Protein AF-X0TD43-F1 (afdb_monomer)

Nearest PDB structures (foldseek):
  4jw3-assembly2_D  TM=8.168E-01  e=3.750E-01  synthetic construct
  5oqo-assembly1_A  TM=8.609E-01  e=8.858E-01  Saccharomyces cerevisiae S288C
  4wzs-assembly1_C  TM=7.590E-01  e=5.763E-01  Encephalitozoon cuniculi GB-M1
  5oqp-assembly1_A  TM=8.004E-01  e=1.204E+00  Saccharomyces cerevisiae S288C
  5n3u-assembly1_B-2  TM=7.641E-01  e=1.539E+00  Nostoc sp. PCC 7120 = FACHB-418

Radius of gyration: 14.02 Å; Cα contacts (8 Å, |Δi|>4): 73; chains: 1; bounding box: 47×26×23 Å

Sequence (74 aa):
LDFELISAVAQNLNDDHWPARLIALYLLAKNQDRNFDKVLNWTAERDSSGLVRNMAIALGAVPQQPADKPLSGD

Secondary structure (DSSP, 8-state):
--HHHHH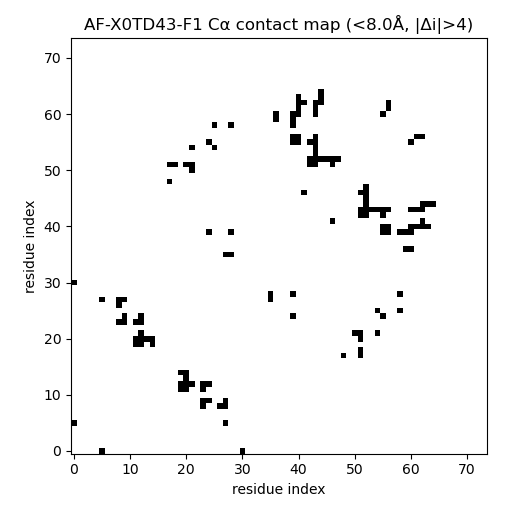HHHHGGG-SSHHHHHHHHHHHHHH--GGGHHHHHHHHHH-SSHHHHHHHHHTT------S-------

Foldseek 3Di:
DDPVVLVVLVVQCPDPDVVSVQVSLVVNLVVDDPVCQVVLQCQLVDPPDPVSNVSSVVSPHPHDDPPDDPPPDD

Solvent-accessible surface area (backbone atoms only — not comparable to full-atom values): 4392 Å² total; per-residue (Å²): 125,58,71,68,58,49,51,60,40,56,60,30,62,72,44,92,51,58,68,53,21,38,52,27,50,52,56,49,59,76,69,46,65,84,86,45,49,66,58,25,21,51,35,38,70,64,49,91,42,68,67,44,15,51,47,20,40,75,74,67,28,72,54,77,70,74,94,79,68,78,80,80,83,128

Organism: NCBI:txid412755

Mean predicted aligned error: 6.78 Å

Structure (mmCIF, N/CA/C/O backbone):
data_AF-X0TD43-F1
#
_entry.id   AF-X0TD43-F1
#
loop_
_atom_site.group_PDB
_atom_site.id
_atom_site.type_symbol
_atom_site.label_atom_id
_atom_site.label_alt_id
_atom_site.label_comp_id
_atom_site.label_asym_id
_atom_site.label_entity_id
_atom_site.label_seq_id
_atom_site.pdbx_PDB_ins_code
_atom_site.Cartn_x
_atom_site.Cartn_y
_atom_site.Cartn_z
_atom_site.occupancy
_atom_site.B_iso_or_equiv
_atom_site.auth_seq_id
_atom_site.auth_comp_id
_atom_site.auth_asym_id
_atom_site.auth_atom_id
_atom_site.pdbx_PDB_model_num
ATOM 1 N N . LEU A 1 1 ? -15.535 1.244 8.180 1.00 67.69 1 LEU A N 1
ATOM 2 C CA . LEU A 1 1 ? -15.516 -0.204 7.867 1.00 67.69 1 LEU A CA 1
ATOM 3 C C . LEU A 1 1 ? -15.558 -0.963 9.184 1.00 67.69 1 LEU A C 1
ATOM 5 O O . LEU A 1 1 ? -14.968 -0.471 10.142 1.00 67.69 1 LEU A O 1
ATOM 9 N N . ASP A 1 2 ? -16.253 -2.094 9.258 1.00 85.00 2 ASP A N 1
ATOM 10 C CA . ASP A 1 2 ? -16.112 -2.986 10.413 1.00 85.00 2 ASP A CA 1
ATOM 11 C C . ASP A 1 2 ? -14.734 -3.680 10.407 1.00 85.00 2 ASP A C 1
ATOM 13 O O . ASP A 1 2 ? -13.974 -3.609 9.435 1.00 85.00 2 ASP A O 1
ATOM 17 N N . PHE A 1 3 ? -14.380 -4.299 11.533 1.00 83.88 3 PHE A N 1
ATOM 18 C CA . PHE A 1 3 ? -13.068 -4.917 11.724 1.00 83.88 3 PHE A CA 1
ATOM 19 C C . PHE A 1 3 ? -12.819 -6.094 10.769 1.00 83.88 3 PHE A C 1
ATOM 21 O O . PHE A 1 3 ? -11.697 -6.272 10.294 1.00 83.88 3 PHE A O 1
ATOM 28 N N . GLU A 1 4 ? -13.855 -6.873 10.463 1.00 87.88 4 GLU A N 1
ATOM 29 C CA . GLU A 1 4 ? -13.762 -8.035 9.579 1.00 87.88 4 GLU A CA 1
ATOM 30 C C . GLU A 1 4 ? -13.451 -7.599 8.143 1.00 87.88 4 GLU A C 1
ATOM 32 O O . GLU A 1 4 ? -12.519 -8.107 7.517 1.00 87.88 4 GLU A O 1
ATOM 37 N N . LEU A 1 5 ? -14.137 -6.562 7.665 1.00 86.56 5 LEU A N 1
ATOM 38 C CA . LEU A 1 5 ? -13.907 -5.967 6.360 1.00 86.56 5 LEU A CA 1
ATOM 39 C C . LEU A 1 5 ? -12.531 -5.296 6.266 1.00 86.56 5 LEU A C 1
ATOM 41 O O . LEU A 1 5 ? -11.851 -5.448 5.253 1.00 86.56 5 LEU A O 1
ATOM 45 N N . ILE A 1 6 ? -12.073 -4.598 7.313 1.00 88.88 6 ILE A N 1
ATOM 46 C CA . ILE A 1 6 ? -10.702 -4.052 7.355 1.00 88.88 6 ILE A CA 1
ATOM 47 C C . ILE A 1 6 ? -9.674 -5.179 7.235 1.00 88.88 6 ILE A C 1
ATOM 49 O O . ILE A 1 6 ? -8.717 -5.051 6.473 1.00 88.88 6 ILE A O 1
ATOM 53 N N . SER A 1 7 ? -9.874 -6.279 7.964 1.00 89.12 7 SER A N 1
ATOM 54 C CA . SER A 1 7 ? -8.970 -7.428 7.932 1.00 89.12 7 SER A CA 1
ATOM 55 C C . SER A 1 7 ? -8.923 -8.072 6.543 1.00 89.12 7 SER A C 1
ATOM 57 O O . SER A 1 7 ? -7.836 -8.291 6.008 1.00 89.12 7 SER A O 1
ATOM 59 N N . ALA A 1 8 ? -10.083 -8.286 5.914 1.00 91.81 8 ALA A N 1
ATOM 60 C CA . ALA A 1 8 ? -10.172 -8.834 4.562 1.00 91.81 8 ALA A CA 1
ATOM 61 C C . ALA A 1 8 ? -9.487 -7.928 3.523 1.00 91.81 8 ALA A C 1
ATOM 63 O O . ALA A 1 8 ? -8.726 -8.401 2.678 1.00 91.81 8 ALA A O 1
ATOM 64 N N . VAL A 1 9 ? -9.685 -6.607 3.603 1.00 93.56 9 VAL A N 1
ATOM 65 C CA . VAL A 1 9 ? -9.013 -5.657 2.702 1.00 93.56 9 VAL A CA 1
ATOM 66 C C . VAL A 1 9 ? -7.501 -5.630 2.956 1.00 93.56 9 VAL A C 1
ATOM 68 O O . VAL A 1 9 ? -6.731 -5.594 2.001 1.00 93.56 9 VAL A O 1
ATOM 71 N N . ALA A 1 10 ? -7.045 -5.713 4.208 1.00 93.12 10 ALA A N 1
ATOM 72 C CA . ALA A 1 10 ? -5.617 -5.729 4.538 1.00 93.12 10 ALA A CA 1
ATOM 73 C C . ALA A 1 10 ? -4.866 -6.927 3.940 1.00 93.12 10 ALA A C 1
ATOM 75 O O . ALA A 1 10 ? -3.712 -6.776 3.543 1.00 93.12 10 ALA A O 1
ATOM 76 N N . GLN A 1 11 ? -5.511 -8.088 3.801 1.00 95.56 11 GLN A N 1
ATOM 77 C CA . GLN A 1 11 ? -4.907 -9.253 3.138 1.00 95.56 11 GLN A CA 1
ATOM 78 C C . GLN A 1 11 ? -4.544 -8.966 1.672 1.00 95.56 11 GLN A C 1
ATOM 80 O O . GLN A 1 11 ? -3.531 -9.457 1.178 1.00 95.56 11 GLN A O 1
ATOM 85 N N . ASN A 1 12 ? -5.312 -8.101 1.003 1.00 97.00 12 ASN A N 1
ATOM 86 C CA . ASN A 1 12 ? -5.086 -7.730 -0.393 1.00 97.00 12 ASN A CA 1
ATOM 87 C C . ASN A 1 12 ? -3.868 -6.811 -0.590 1.00 97.00 12 ASN A C 1
ATOM 89 O O . ASN A 1 12 ? -3.468 -6.586 -1.728 1.00 97.00 12 ASN A O 1
ATOM 93 N N . LEU A 1 13 ? -3.234 -6.304 0.477 1.00 96.44 13 LEU A N 1
ATOM 94 C CA . LEU A 1 13 ? -1.964 -5.572 0.370 1.00 96.44 13 LEU A CA 1
ATOM 95 C C . LEU A 1 13 ? -0.794 -6.461 -0.083 1.00 96.44 13 LEU A C 1
ATOM 97 O O . LEU A 1 13 ? 0.226 -5.929 -0.501 1.00 96.44 13 LEU A O 1
ATOM 101 N N . ASN A 1 14 ? -0.940 -7.788 -0.024 1.00 95.56 14 ASN A N 1
ATOM 102 C CA . ASN A 1 14 ? 0.073 -8.756 -0.458 1.00 95.56 14 ASN A CA 1
ATOM 103 C C . ASN A 1 14 ? -0.348 -9.550 -1.708 1.00 95.56 14 ASN A C 1
ATOM 105 O O . ASN A 1 14 ? 0.282 -10.554 -2.020 1.00 95.56 14 ASN A O 1
ATOM 109 N N . ASP A 1 15 ? -1.409 -9.136 -2.407 1.00 97.88 15 ASP A N 1
ATOM 110 C CA . ASP A 1 15 ? -1.859 -9.819 -3.625 1.00 97.88 15 ASP A CA 1
ATOM 111 C C . ASP A 1 15 ? -0.819 -9.687 -4.752 1.00 97.88 15 ASP A C 1
ATOM 113 O O . ASP A 1 15 ? -0.193 -8.633 -4.912 1.00 97.88 15 ASP A O 1
ATOM 117 N N . ASP A 1 16 ? -0.658 -10.728 -5.569 1.00 97.62 16 ASP A N 1
ATOM 118 C CA . ASP A 1 16 ? 0.267 -10.723 -6.709 1.00 97.62 16 ASP A CA 1
ATOM 119 C C . ASP A 1 16 ? -0.107 -9.652 -7.752 1.00 97.62 16 ASP A C 1
ATOM 121 O O . ASP A 1 16 ? 0.758 -9.052 -8.406 1.00 97.62 16 ASP A O 1
ATOM 125 N N . HIS A 1 17 ? -1.395 -9.330 -7.869 1.00 98.31 17 HIS A N 1
ATOM 126 C CA . HIS A 1 17 ? -1.916 -8.337 -8.793 1.00 98.31 17 HIS A CA 1
ATOM 127 C C . HIS A 1 17 ? -1.842 -6.940 -8.178 1.00 98.31 17 HIS A C 1
ATOM 129 O O . HIS A 1 17 ? -2.602 -6.563 -7.284 1.00 98.31 17 HIS A O 1
ATOM 135 N N . TRP A 1 18 ? -0.970 -6.101 -8.737 1.00 97.94 18 TRP A N 1
ATOM 136 C CA . TRP A 1 18 ? -0.802 -4.724 -8.268 1.00 97.94 18 TRP A CA 1
ATOM 137 C C . TRP A 1 18 ? -2.095 -3.878 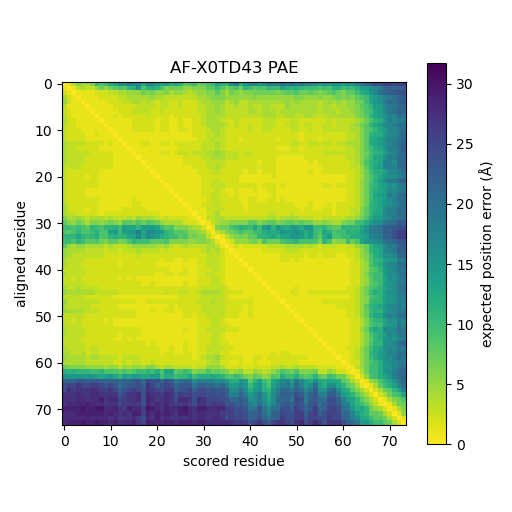-8.226 1.00 97.94 18 TRP A C 1
ATOM 139 O O . TRP A 1 18 ? -2.179 -3.030 -7.334 1.00 97.94 18 TRP A O 1
ATOM 149 N N . PRO A 1 19 ? -3.117 -4.059 -9.098 1.00 98.25 19 PRO A N 1
ATOM 150 C CA . PRO A 1 19 ? -4.356 -3.291 -8.980 1.00 98.25 19 PRO A CA 1
ATOM 151 C C . PRO A 1 19 ? -5.122 -3.604 -7.690 1.00 98.25 19 PRO A C 1
ATOM 153 O O . PRO A 1 19 ? -5.684 -2.690 -7.089 1.00 98.25 19 PRO A O 1
ATOM 156 N N . ALA A 1 20 ? -5.108 -4.861 -7.230 1.00 98.19 20 ALA A N 1
ATOM 157 C CA . ALA A 1 20 ? -5.743 -5.251 -5.972 1.00 98.19 20 ALA A CA 1
ATOM 158 C C . ALA A 1 20 ? -5.056 -4.566 -4.783 1.00 98.19 20 ALA A C 1
ATOM 160 O O . ALA A 1 20 ? -5.729 -3.930 -3.970 1.00 98.19 20 ALA A O 1
ATOM 161 N N . ARG A 1 21 ? -3.714 -4.571 -4.755 1.00 98.50 21 ARG A N 1
ATOM 162 C CA . ARG A 1 21 ? -2.929 -3.851 -3.738 1.00 98.50 21 ARG A CA 1
ATOM 163 C C . ARG A 1 21 ? -3.213 -2.350 -3.735 1.00 98.50 21 ARG A C 1
ATOM 165 O O . ARG A 1 21 ? -3.375 -1.757 -2.672 1.00 98.50 21 ARG A O 1
ATOM 172 N N . LEU A 1 22 ? -3.321 -1.734 -4.917 1.00 98.44 22 LEU A N 1
ATOM 173 C CA . LEU A 1 22 ? -3.619 -0.306 -5.056 1.00 98.44 22 LEU A CA 1
ATOM 174 C C . LEU A 1 22 ? -4.976 0.057 -4.442 1.00 98.44 22 LEU A C 1
ATOM 176 O O . LEU A 1 22 ? -5.075 1.022 -3.682 1.00 98.44 22 LEU A O 1
ATOM 1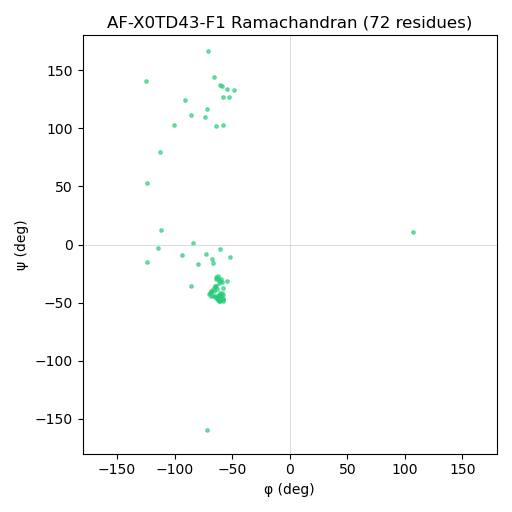80 N N . ILE A 1 23 ? -6.019 -0.710 -4.767 1.00 97.75 23 ILE A N 1
ATOM 181 C CA . ILE A 1 23 ? -7.367 -0.466 -4.244 1.00 97.75 23 ILE A CA 1
ATOM 182 C C . ILE A 1 23 ? -7.423 -0.751 -2.743 1.00 97.75 23 ILE A C 1
ATOM 184 O O . ILE A 1 23 ? -8.000 0.045 -2.002 1.00 97.75 23 ILE A O 1
ATOM 188 N N . ALA A 1 24 ? -6.772 -1.816 -2.273 1.00 96.88 24 ALA A N 1
ATOM 189 C CA . ALA A 1 24 ? -6.671 -2.116 -0.850 1.00 96.88 24 ALA A CA 1
ATOM 190 C C . ALA A 1 24 ? -6.010 -0.970 -0.070 1.00 96.88 24 ALA A C 1
ATOM 192 O O . ALA A 1 24 ? -6.553 -0.512 0.936 1.00 96.88 24 ALA A O 1
ATOM 193 N N . LEU A 1 25 ? -4.892 -0.442 -0.576 1.00 96.88 25 LEU A N 1
ATOM 194 C CA . LEU A 1 25 ? -4.187 0.687 0.026 1.00 96.88 25 LEU A CA 1
ATOM 195 C C . LEU A 1 25 ? -5.070 1.938 0.100 1.00 96.88 25 LEU A C 1
ATOM 197 O O . LEU A 1 25 ? -5.144 2.576 1.148 1.00 96.88 25 LEU A O 1
ATOM 201 N N . TYR A 1 26 ? -5.773 2.266 -0.989 1.00 95.69 26 TYR A N 1
ATOM 202 C CA . TYR A 1 26 ? -6.694 3.402 -1.032 1.00 95.69 26 TYR A CA 1
ATOM 203 C C . TYR A 1 26 ? -7.834 3.258 -0.017 1.00 95.69 26 TYR A C 1
ATOM 205 O O . TYR A 1 26 ? -8.111 4.187 0.745 1.00 95.69 26 TYR A O 1
ATOM 213 N N . LEU A 1 27 ? -8.483 2.090 0.015 1.00 94.38 27 LEU A N 1
ATOM 214 C CA . LEU A 1 27 ? -9.600 1.824 0.918 1.00 94.38 27 LEU A CA 1
ATOM 215 C C . LEU A 1 27 ? -9.163 1.917 2.381 1.00 94.38 27 LEU A C 1
ATOM 217 O O . LEU A 1 27 ? -9.849 2.552 3.179 1.00 94.38 27 LEU A O 1
ATOM 221 N N . LEU A 1 28 ? -8.018 1.340 2.738 1.00 93.38 28 LEU A N 1
ATOM 222 C CA . LEU A 1 28 ? -7.516 1.379 4.110 1.00 93.38 28 LEU A CA 1
ATOM 223 C C . LEU A 1 28 ? -7.092 2.792 4.523 1.00 93.38 28 LEU A C 1
ATOM 225 O O . LEU A 1 28 ? -7.498 3.250 5.589 1.00 93.38 28 LEU A O 1
ATOM 229 N N . ALA A 1 29 ? -6.381 3.521 3.659 1.00 92.50 29 ALA A N 1
ATOM 230 C CA . ALA A 1 29 ? -5.937 4.887 3.942 1.00 92.50 29 ALA A CA 1
ATOM 231 C C . ALA A 1 29 ? -7.095 5.884 4.110 1.00 92.50 29 ALA A C 1
ATOM 233 O O . ALA A 1 29 ? -6.971 6.861 4.840 1.00 92.50 29 ALA A O 1
ATOM 234 N N . LYS A 1 30 ? -8.236 5.660 3.446 1.00 88.12 30 LYS A N 1
ATOM 235 C CA . LYS A 1 30 ? -9.428 6.510 3.604 1.00 88.12 30 LYS A CA 1
ATOM 236 C C . LYS A 1 30 ? -10.248 6.207 4.856 1.00 88.12 30 LYS A C 1
ATOM 238 O O . LYS A 1 30 ? -11.087 7.022 5.222 1.00 88.12 30 LYS A O 1
ATOM 243 N N . ASN A 1 31 ? -10.040 5.048 5.478 1.00 81.81 31 ASN A N 1
ATOM 244 C CA . ASN A 1 31 ? -10.856 4.566 6.593 1.00 81.81 31 ASN A CA 1
ATOM 245 C C . ASN A 1 31 ? -10.093 4.473 7.921 1.00 81.81 31 ASN A C 1
ATOM 247 O O . ASN A 1 31 ? -10.699 4.111 8.928 1.00 81.81 31 ASN A O 1
ATOM 251 N N . GLN A 1 32 ? -8.792 4.768 7.934 1.00 71.06 32 GLN A N 1
ATOM 252 C CA . GLN A 1 32 ? -7.961 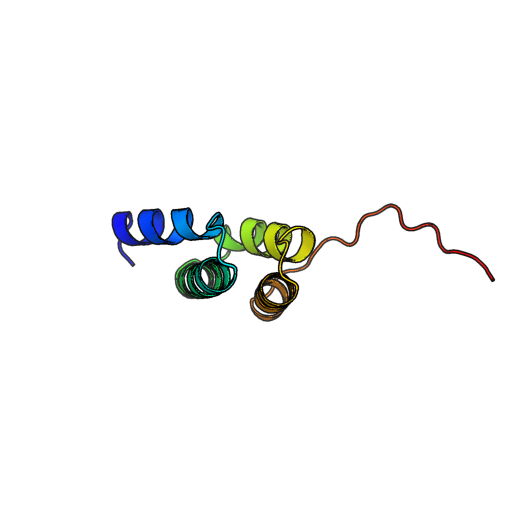4.748 9.134 1.00 71.06 32 GLN A CA 1
ATOM 253 C C . GLN A 1 32 ? -7.255 6.093 9.325 1.00 71.06 32 GLN A C 1
ATOM 255 O O . GLN A 1 32 ? -6.784 6.691 8.362 1.00 71.06 32 GLN A O 1
ATOM 260 N N . ASP A 1 33 ? -7.171 6.546 10.578 1.00 70.88 33 ASP A N 1
ATOM 261 C CA . ASP A 1 33 ? -6.375 7.712 10.972 1.00 70.88 33 ASP A CA 1
ATOM 262 C C . ASP A 1 33 ? -4.857 7.393 10.916 1.00 70.88 33 ASP A C 1
ATOM 264 O O . ASP A 1 33 ? -4.420 6.423 10.295 1.00 70.88 33 ASP A O 1
ATOM 268 N N . ARG A 1 34 ? -4.026 8.171 11.626 1.00 66.62 34 ARG A N 1
ATOM 269 C CA . ARG A 1 34 ? -2.542 8.118 11.634 1.00 66.62 34 ARG A CA 1
ATOM 270 C C . ARG A 1 34 ? -1.896 6.743 11.889 1.00 66.62 34 ARG A C 1
ATOM 272 O O . ARG A 1 34 ? -0.690 6.583 11.721 1.00 66.62 34 ARG A O 1
ATOM 279 N N . ASN A 1 35 ? -2.660 5.729 12.295 1.00 76.12 35 ASN A N 1
ATOM 280 C CA . ASN A 1 35 ? -2.156 4.363 12.464 1.00 76.12 35 ASN A CA 1
ATOM 281 C C . ASN A 1 35 ? -1.754 3.693 11.136 1.00 76.12 35 ASN A C 1
ATOM 283 O O . ASN A 1 35 ? -1.066 2.672 11.166 1.00 76.12 35 ASN A O 1
ATOM 287 N N . PHE A 1 36 ? -2.129 4.267 9.988 1.00 89.19 36 PHE A N 1
ATOM 288 C CA . PHE A 1 36 ? -1.812 3.716 8.670 1.00 89.19 36 PHE A CA 1
ATOM 289 C C . PHE A 1 36 ? -0.524 4.280 8.036 1.00 89.19 36 PHE A C 1
ATOM 291 O O . PHE A 1 36 ? -0.016 3.718 7.064 1.00 89.19 36 PHE A O 1
ATOM 298 N N . ASP A 1 37 ? 0.073 5.322 8.624 1.00 91.25 37 ASP A N 1
ATOM 299 C CA . ASP A 1 37 ? 1.237 6.030 8.068 1.00 91.25 37 ASP A CA 1
ATOM 300 C C . ASP A 1 37 ? 2.442 5.102 7.845 1.00 91.25 37 ASP A C 1
ATOM 302 O O . ASP A 1 37 ? 3.143 5.194 6.839 1.00 91.25 37 ASP A O 1
ATOM 306 N N . LYS A 1 38 ? 2.666 4.143 8.754 1.00 91.12 38 LYS A N 1
ATOM 307 C CA . LYS A 1 38 ? 3.756 3.161 8.616 1.00 91.12 38 LYS A CA 1
ATOM 308 C C . LYS A 1 38 ? 3.578 2.268 7.389 1.00 91.12 38 LYS A C 1
ATOM 310 O O . LYS A 1 38 ? 4.563 1.949 6.728 1.00 91.12 38 LYS A O 1
ATOM 315 N N . VAL A 1 39 ? 2.340 1.873 7.091 1.00 93.25 39 VAL A N 1
ATOM 316 C CA . VAL A 1 39 ? 2.019 1.046 5.920 1.00 93.25 39 VAL A CA 1
ATOM 317 C C . VAL A 1 39 ? 2.199 1.866 4.649 1.00 93.25 39 VAL A C 1
ATOM 319 O O . VAL A 1 39 ? 2.819 1.380 3.706 1.00 93.25 39 VAL A O 1
ATOM 322 N N . LEU A 1 40 ? 1.743 3.122 4.640 1.00 95.38 40 LEU A N 1
ATOM 323 C CA . LEU A 1 40 ? 1.955 4.043 3.522 1.00 95.38 40 LEU A CA 1
ATOM 324 C C . LEU A 1 40 ? 3.449 4.244 3.235 1.00 95.38 40 LEU A C 1
ATOM 326 O O . LEU A 1 40 ? 3.880 4.059 2.099 1.00 95.38 40 LEU A O 1
ATOM 330 N N . ASN A 1 41 ? 4.256 4.528 4.258 1.00 94.94 41 ASN A N 1
ATOM 331 C CA . ASN A 1 41 ? 5.699 4.731 4.097 1.00 94.94 41 ASN A CA 1
ATOM 332 C C . ASN A 1 41 ? 6.398 3.470 3.577 1.00 94.94 41 ASN A C 1
ATOM 334 O O . ASN A 1 41 ? 7.140 3.531 2.599 1.00 94.94 41 ASN A O 1
ATOM 338 N N . TRP A 1 42 ? 6.109 2.308 4.170 1.00 94.88 42 TRP A N 1
ATOM 339 C CA . TRP A 1 42 ? 6.684 1.042 3.717 1.00 94.88 42 TRP A CA 1
ATOM 340 C C . TRP A 1 42 ? 6.299 0.731 2.264 1.00 94.88 42 TRP A C 1
ATOM 342 O O . TRP A 1 42 ? 7.153 0.332 1.471 1.00 94.88 42 TRP A O 1
ATOM 352 N N . THR A 1 43 ? 5.037 0.972 1.900 1.00 96.56 43 THR A N 1
ATOM 353 C CA . THR A 1 43 ? 4.515 0.739 0.547 1.00 96.56 43 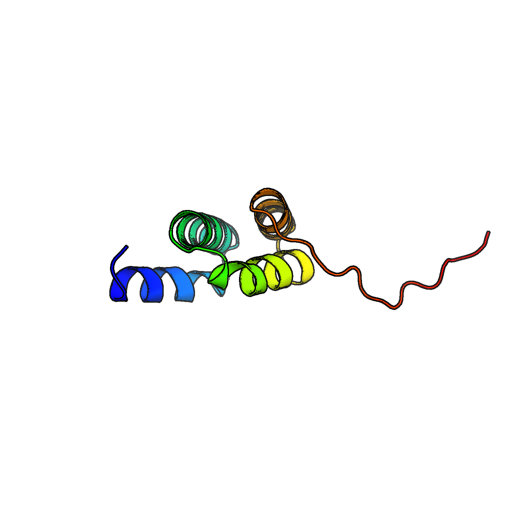THR A CA 1
ATOM 354 C C . THR A 1 43 ? 5.189 1.654 -0.468 1.00 96.56 43 THR A C 1
ATOM 356 O O . THR A 1 43 ? 5.615 1.179 -1.518 1.00 96.56 43 THR A O 1
ATOM 359 N N . ALA A 1 44 ? 5.351 2.941 -0.143 1.00 97.06 44 ALA A N 1
ATOM 360 C CA . ALA A 1 44 ? 6.043 3.914 -0.986 1.00 97.06 44 ALA A CA 1
ATOM 361 C C . ALA A 1 44 ? 7.500 3.517 -1.276 1.00 97.06 44 ALA A C 1
ATOM 363 O O . ALA A 1 44 ? 8.009 3.800 -2.359 1.00 97.06 44 ALA A O 1
ATOM 364 N N . GLU A 1 45 ? 8.161 2.840 -0.335 1.00 95.62 45 GLU A N 1
ATOM 365 C CA . GLU A 1 45 ? 9.554 2.407 -0.469 1.00 95.62 45 GLU A CA 1
ATOM 366 C C . GLU A 1 45 ? 9.708 1.059 -1.189 1.00 95.62 45 GLU A C 1
ATOM 368 O O . GLU A 1 45 ? 10.696 0.860 -1.897 1.00 95.62 45 GLU A O 1
ATOM 373 N N . ARG A 1 46 ? 8.776 0.114 -0.993 1.00 95.38 46 ARG A N 1
ATOM 374 C CA . ARG A 1 46 ? 9.021 -1.313 -1.290 1.00 95.38 46 ARG A CA 1
ATOM 375 C C . ARG A 1 46 ? 8.048 -1.984 -2.242 1.00 95.38 46 ARG A C 1
ATOM 377 O O . ARG A 1 46 ? 8.384 -3.065 -2.723 1.00 95.38 46 ARG A O 1
ATOM 384 N N . ASP A 1 47 ? 6.881 -1.406 -2.536 1.00 97.69 47 ASP A N 1
ATOM 385 C CA . ASP A 1 47 ? 5.957 -2.080 -3.455 1.00 97.69 47 ASP A CA 1
ATOM 386 C C . ASP A 1 47 ? 6.614 -2.272 -4.830 1.00 97.69 47 ASP A C 1
ATOM 388 O O . ASP A 1 47 ? 7.270 -1.369 -5.358 1.00 97.69 47 ASP A O 1
ATOM 392 N N . SER A 1 48 ? 6.443 -3.452 -5.427 1.00 97.38 48 SER A N 1
ATOM 393 C CA . SER A 1 48 ? 7.027 -3.784 -6.729 1.00 97.38 48 SER A CA 1
ATOM 394 C C . SER A 1 48 ? 6.474 -2.915 -7.866 1.00 97.38 48 SER A C 1
ATOM 396 O O . SER A 1 48 ? 7.186 -2.614 -8.826 1.00 97.38 48 SER A O 1
ATOM 398 N N . SER A 1 49 ? 5.238 -2.430 -7.743 1.00 98.25 49 SER A N 1
ATOM 399 C CA . SER A 1 49 ? 4.583 -1.563 -8.718 1.00 98.25 49 SER A CA 1
ATOM 400 C C . SER A 1 49 ? 4.825 -0.086 -8.421 1.00 98.25 49 SER A C 1
ATOM 402 O O . SER A 1 49 ? 4.457 0.435 -7.369 1.00 98.25 49 SER A O 1
ATOM 404 N N . GLY A 1 50 ? 5.362 0.638 -9.408 1.00 97.56 50 GLY A N 1
ATOM 405 C CA . GLY A 1 50 ? 5.537 2.091 -9.311 1.00 97.56 50 GLY A CA 1
ATOM 406 C C . GLY A 1 50 ? 4.231 2.857 -9.110 1.00 97.56 50 GLY A C 1
ATOM 407 O O . GLY A 1 50 ? 4.227 3.881 -8.435 1.00 97.56 50 GLY A O 1
ATOM 408 N N . LEU A 1 51 ? 3.112 2.341 -9.627 1.00 98.06 51 LEU A N 1
ATOM 409 C CA . LEU A 1 51 ? 1.798 2.959 -9.443 1.00 98.06 51 LEU A CA 1
ATOM 410 C C . LEU A 1 51 ? 1.327 2.869 -7.989 1.00 98.06 51 LEU A C 1
ATOM 412 O O . LEU A 1 51 ? 0.792 3.839 -7.460 1.00 98.06 51 LEU A O 1
ATOM 416 N N . VAL A 1 52 ? 1.569 1.734 -7.329 1.00 98.31 52 VAL A N 1
ATOM 417 C CA . VAL A 1 52 ? 1.217 1.549 -5.916 1.00 98.31 52 VAL A CA 1
ATOM 418 C C . VAL A 1 52 ? 2.110 2.419 -5.028 1.00 98.31 52 VAL A C 1
ATOM 420 O O . VAL A 1 52 ? 1.601 3.103 -4.140 1.00 98.31 52 VAL A O 1
ATOM 423 N N . ARG A 1 53 ? 3.418 2.499 -5.323 1.00 98.12 53 ARG A N 1
ATOM 424 C CA . ARG A 1 53 ? 4.336 3.415 -4.619 1.00 98.12 53 ARG A CA 1
ATOM 425 C C . ARG A 1 53 ? 3.895 4.877 -4.737 1.00 98.12 53 ARG A C 1
ATOM 427 O O . ARG A 1 53 ? 3.812 5.581 -3.735 1.00 98.12 53 ARG A O 1
ATOM 434 N N . ASN A 1 54 ? 3.550 5.324 -5.947 1.00 97.81 54 ASN A N 1
ATOM 435 C CA . ASN A 1 54 ? 3.079 6.691 -6.186 1.00 97.81 54 ASN A CA 1
ATOM 436 C C . ASN A 1 54 ? 1.745 6.979 -5.484 1.0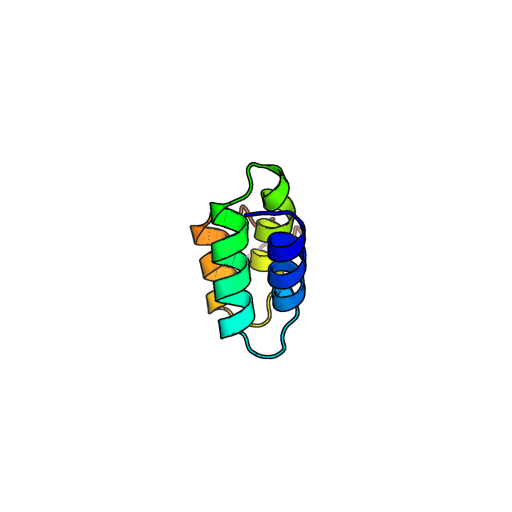0 97.81 54 ASN A C 1
ATOM 438 O O . ASN A 1 54 ? 1.556 8.078 -4.966 1.00 97.81 54 ASN A O 1
ATOM 442 N N . MET A 1 55 ? 0.837 5.998 -5.428 1.00 97.69 55 MET A N 1
ATOM 443 C CA . MET A 1 55 ? -0.409 6.119 -4.668 1.00 97.69 55 MET A CA 1
ATOM 444 C C . MET A 1 55 ? -0.131 6.318 -3.176 1.00 97.69 55 MET A C 1
ATOM 446 O O . MET A 1 55 ? -0.722 7.201 -2.564 1.00 97.69 55 MET A O 1
ATOM 450 N N . ALA A 1 56 ? 0.796 5.553 -2.595 1.00 96.88 56 ALA A N 1
ATOM 451 C CA . ALA A 1 56 ? 1.172 5.715 -1.194 1.00 96.88 56 ALA A CA 1
ATOM 452 C C . ALA A 1 56 ? 1.669 7.144 -0.894 1.00 96.88 56 ALA A C 1
ATOM 454 O O . ALA A 1 56 ? 1.224 7.758 0.074 1.00 96.88 56 ALA A O 1
ATOM 455 N N . ILE A 1 57 ? 2.510 7.710 -1.769 1.00 96.56 57 ILE A N 1
ATOM 456 C CA . ILE A 1 57 ? 2.985 9.104 -1.672 1.00 96.56 57 ILE A CA 1
ATOM 457 C C . ILE A 1 57 ? 1.818 10.094 -1.779 1.00 96.56 57 ILE A C 1
ATOM 459 O O . ILE A 1 57 ? 1.696 10.993 -0.950 1.00 96.56 57 ILE A O 1
ATOM 463 N N . ALA A 1 58 ? 0.919 9.910 -2.750 1.00 96.12 58 ALA A N 1
ATOM 464 C CA . ALA A 1 58 ? -0.261 10.763 -2.917 1.00 96.12 58 ALA A CA 1
ATOM 465 C C . ALA A 1 58 ? -1.219 10.712 -1.710 1.00 96.12 58 ALA A C 1
ATOM 467 O O . ALA A 1 58 ? -1.935 11.676 -1.444 1.00 96.12 58 ALA A O 1
ATOM 468 N N . LEU A 1 59 ? -1.222 9.598 -0.974 1.00 94.25 59 LEU A N 1
ATOM 469 C CA . LEU A 1 59 ? -1.987 9.404 0.258 1.00 94.25 59 LEU A CA 1
ATOM 470 C C . LEU A 1 59 ? -1.276 9.942 1.512 1.00 94.25 59 LEU A C 1
ATOM 472 O O . LEU A 1 59 ? -1.841 9.855 2.598 1.00 94.25 59 LEU A O 1
ATOM 476 N N . GLY A 1 60 ? -0.085 10.532 1.371 1.00 93.50 60 GLY A N 1
ATOM 477 C CA . GLY A 1 60 ? 0.638 11.196 2.457 1.00 93.50 60 GLY A CA 1
ATOM 478 C C . GLY A 1 60 ? 1.861 10.442 2.973 1.00 93.50 60 GLY A C 1
ATOM 479 O O . GLY A 1 60 ? 2.409 10.840 4.000 1.00 93.50 60 GLY A O 1
ATOM 480 N N . ALA A 1 61 ? 2.311 9.381 2.291 1.00 94.56 61 ALA A N 1
ATOM 481 C CA . ALA A 1 61 ? 3.566 8.733 2.654 1.00 94.56 61 ALA A CA 1
ATOM 482 C C . ALA A 1 61 ? 4.733 9.726 2.573 1.00 94.56 61 ALA A C 1
ATOM 484 O O . ALA A 1 61 ? 4.892 10.454 1.591 1.00 94.56 61 ALA A O 1
ATOM 485 N N . VAL A 1 62 ? 5.594 9.677 3.582 1.00 92.94 62 VAL A N 1
ATOM 486 C CA . VAL A 1 62 ? 6.897 10.339 3.603 1.00 92.94 62 VAL A CA 1
ATOM 487 C C . VAL A 1 62 ? 7.942 9.222 3.583 1.00 92.94 62 VAL A C 1
ATOM 489 O O . VAL A 1 6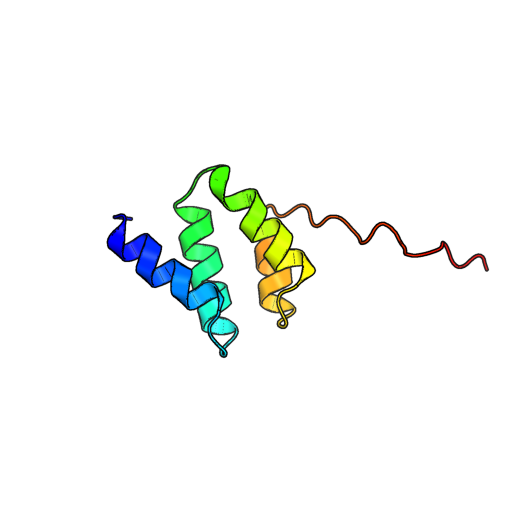2 ? 8.430 8.832 4.647 1.00 92.94 62 VAL A O 1
ATOM 492 N N . PRO A 1 63 ? 8.224 8.627 2.403 1.00 79.50 63 PRO A N 1
ATOM 493 C CA . PRO A 1 63 ? 9.219 7.571 2.294 1.00 79.50 63 PRO A CA 1
ATOM 494 C C . PRO A 1 63 ? 10.554 8.116 2.785 1.00 79.50 63 PRO A C 1
ATOM 496 O O . PRO A 1 63 ? 11.008 9.174 2.336 1.00 79.50 63 PRO A O 1
ATOM 499 N N . GLN A 1 64 ? 11.180 7.411 3.720 1.00 75.19 64 GLN A N 1
ATOM 500 C CA . GLN A 1 64 ? 12.539 7.748 4.088 1.00 75.19 64 GLN A CA 1
ATOM 501 C C . GLN A 1 64 ? 13.416 7.282 2.936 1.00 75.19 64 GLN A C 1
ATOM 503 O O . GLN A 1 64 ? 13.556 6.091 2.660 1.00 75.19 64 GLN A O 1
ATOM 508 N N . GLN A 1 65 ? 13.956 8.250 2.201 1.00 58.19 65 GLN A N 1
ATOM 509 C CA . GLN A 1 65 ? 14.990 8.000 1.211 1.00 58.19 65 GLN A CA 1
ATOM 510 C C . GLN A 1 65 ? 16.062 7.120 1.881 1.00 58.19 65 GLN A C 1
ATOM 512 O O . GLN A 1 65 ? 16.431 7.426 3.020 1.00 58.19 65 GLN A O 1
ATOM 517 N N . PRO A 1 66 ? 16.540 6.026 1.254 1.00 54.97 66 PRO A N 1
ATOM 518 C CA . PRO A 1 66 ? 17.582 5.214 1.866 1.00 54.97 66 PRO A CA 1
ATOM 519 C C . PRO A 1 66 ? 18.741 6.134 2.253 1.00 54.97 66 PRO A C 1
ATOM 521 O O . PRO A 1 66 ? 19.216 6.895 1.408 1.00 54.97 66 PRO A O 1
ATOM 524 N N . ALA A 1 67 ? 19.173 6.074 3.514 1.00 51.88 67 ALA A N 1
ATOM 525 C CA . ALA A 1 67 ? 20.228 6.924 4.069 1.00 51.88 67 ALA A CA 1
ATOM 526 C C . ALA A 1 67 ? 21.595 6.768 3.363 1.00 51.88 67 ALA A C 1
ATOM 528 O O . ALA A 1 67 ? 22.515 7.527 3.646 1.00 51.88 67 ALA A O 1
ATOM 529 N N . ASP A 1 68 ? 21.711 5.850 2.399 1.00 51.59 68 ASP A N 1
ATOM 530 C CA . ASP A 1 68 ? 22.966 5.440 1.775 1.00 51.59 68 ASP A CA 1
ATOM 531 C C . ASP A 1 68 ? 22.950 5.595 0.246 1.00 51.59 68 ASP A C 1
ATOM 533 O O . ASP A 1 68 ? 23.265 4.663 -0.494 1.00 51.59 68 ASP A O 1
ATOM 537 N N . LYS A 1 69 ? 22.601 6.778 -0.272 1.00 46.19 69 LYS A N 1
ATOM 538 C CA . LYS A 1 69 ? 23.084 7.161 -1.607 1.00 46.19 69 LYS A CA 1
ATOM 539 C C . LYS A 1 69 ? 24.259 8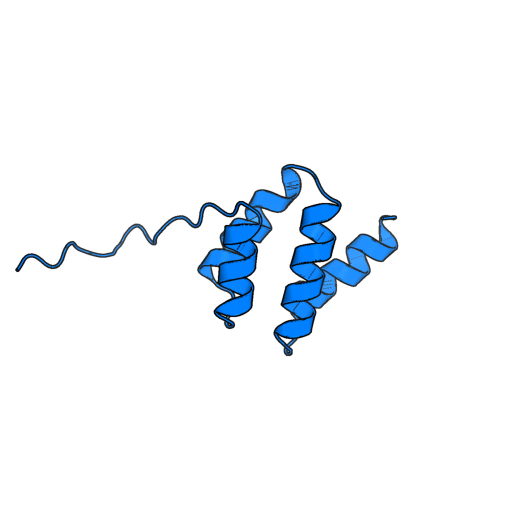.117 -1.408 1.00 46.19 69 LYS A C 1
ATOM 541 O O . LYS A 1 69 ? 24.011 9.277 -1.077 1.00 46.19 69 LYS A O 1
ATOM 546 N N . PRO A 1 70 ? 25.523 7.670 -1.572 1.00 48.41 70 PRO A N 1
ATOM 547 C CA . PRO A 1 70 ? 26.642 8.597 -1.588 1.00 48.41 70 PRO A CA 1
ATOM 548 C C . PRO A 1 70 ? 26.347 9.645 -2.656 1.00 48.41 70 PRO A C 1
ATOM 550 O O . PRO A 1 70 ? 25.911 9.303 -3.760 1.00 48.41 70 PRO A O 1
ATOM 553 N N . LEU A 1 71 ? 26.549 10.915 -2.314 1.00 56.53 71 LEU A N 1
ATOM 554 C CA . LEU A 1 71 ? 26.604 11.982 -3.300 1.00 56.53 71 LEU A CA 1
ATOM 555 C C . LEU A 1 71 ? 27.737 11.608 -4.257 1.00 56.53 71 LEU A C 1
ATOM 557 O O . LEU A 1 71 ? 28.907 11.705 -3.894 1.00 56.53 71 LEU A O 1
ATOM 561 N N . SER A 1 72 ? 27.389 11.096 -5.439 1.00 61.25 72 SER A N 1
ATOM 562 C CA . SER A 1 72 ? 28.348 10.978 -6.529 1.00 61.25 72 SER A CA 1
ATOM 563 C C . SER A 1 72 ? 28.731 12.412 -6.867 1.00 61.25 72 SER A C 1
ATOM 565 O O . SER A 1 72 ? 27.915 13.160 -7.403 1.00 61.25 72 SER A O 1
ATOM 567 N N . GLY A 1 73 ? 29.905 12.818 -6.392 1.00 62.22 73 GLY A N 1
ATOM 568 C CA . GLY A 1 73 ? 30.531 14.063 -6.790 1.00 62.22 73 GLY A CA 1
ATOM 569 C C . GLY A 1 73 ? 31.021 13.898 -8.216 1.00 62.22 73 GLY A C 1
ATOM 570 O O . GLY A 1 73 ? 31.880 13.052 -8.454 1.00 62.22 73 GLY A O 1
ATOM 571 N N . ASP A 1 74 ? 30.452 14.698 -9.109 1.00 53.03 74 ASP A N 1
ATOM 572 C CA . ASP A 1 74 ? 31.070 15.106 -10.367 1.00 53.03 74 ASP A CA 1
ATOM 573 C C . ASP A 1 74 ? 31.373 16.607 -10.264 1.00 53.03 74 ASP A C 1
ATOM 575 O O . ASP A 1 74 ?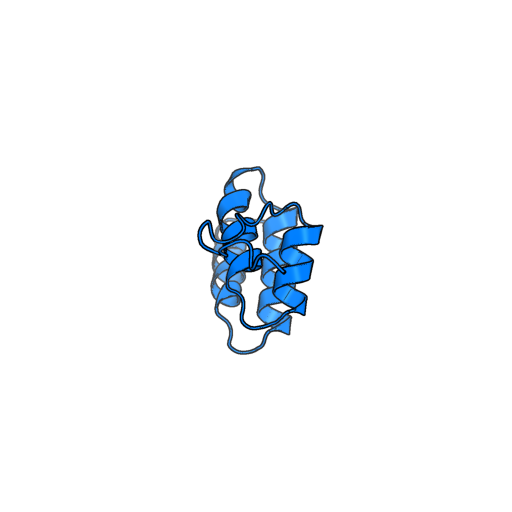 30.483 17.355 -9.783 1.00 53.03 74 ASP A O 1
#

pLDDT: mean 87.01, std 14.98, range [46.19, 98.5]